Protein AF-A0A7S4ERE8-F1 (afdb_monomer)

Sequence (108 aa):
MTRSKTATGLAPNRATRHNSKTDRLTVETQRTGTMKKGGAGKGNWGKAGDDLDEDLALDENDPGYDSAEELFGKAFGSSPPSGFSWDQVNDISNDDNEAMNEIEAAIK

Secondary structure (DSSP, 8-state):
-PPP---------------TTSTTS-SSSS-TT--GGGG-STTS---TTGGGT------TTSTT--HHHHHHHHHH-SS--TT--HHHHHHHHHHHHHHHHHHHHHH-

Structure (mmCIF, N/CA/C/O backbone):
data_AF-A0A7S4ERE8-F1
#
_entry.id   AF-A0A7S4ERE8-F1
#
loop_
_atom_site.group_PDB
_atom_site.id
_atom_site.type_symbol
_atom_site.label_atom_id
_atom_site.label_alt_id
_atom_site.label_comp_id
_atom_site.label_asym_id
_atom_site.label_entity_id
_atom_site.label_seq_id
_atom_site.pdbx_PDB_ins_code
_atom_site.Cartn_x
_atom_site.Cartn_y
_atom_site.Cartn_z
_atom_site.occupancy
_atom_site.B_iso_or_equiv
_atom_site.auth_seq_id
_atom_site.auth_comp_id
_atom_site.auth_asym_id
_atom_site.auth_atom_id
_atom_site.pdbx_PDB_model_num
ATOM 1 N N . MET A 1 1 ? 40.689 38.105 -57.924 1.00 41.50 1 MET A N 1
ATOM 2 C CA . MET A 1 1 ? 39.357 37.723 -58.444 1.00 41.50 1 MET A CA 1
ATOM 3 C C . MET A 1 1 ? 38.633 36.922 -57.372 1.00 41.50 1 MET A C 1
ATOM 5 O O . MET A 1 1 ? 39.054 35.818 -57.058 1.00 41.50 1 MET A O 1
ATOM 9 N N . THR A 1 2 ? 37.618 37.512 -56.744 1.00 54.19 2 THR A N 1
ATOM 10 C CA . THR A 1 2 ? 36.801 36.897 -55.688 1.00 54.19 2 THR A CA 1
ATOM 11 C C . THR A 1 2 ? 35.706 36.038 -56.323 1.00 54.19 2 THR A C 1
ATOM 13 O O . THR A 1 2 ? 34.963 36.512 -57.178 1.00 54.19 2 THR A O 1
ATOM 16 N N . ARG A 1 3 ? 35.613 34.756 -55.947 1.00 51.69 3 ARG A N 1
ATOM 17 C CA . ARG A 1 3 ? 34.521 33.875 -56.390 1.00 51.69 3 ARG A CA 1
ATOM 18 C C . ARG A 1 3 ? 33.362 33.959 -55.397 1.00 51.69 3 ARG A C 1
ATOM 20 O O . ARG A 1 3 ? 33.544 33.757 -54.199 1.00 51.69 3 ARG A O 1
ATOM 27 N N . SER A 1 4 ? 32.196 34.319 -55.922 1.00 54.75 4 SER A N 1
ATOM 28 C CA . SER A 1 4 ? 30.931 34.519 -55.221 1.00 54.75 4 SER A CA 1
ATOM 29 C C . SER A 1 4 ? 30.383 33.215 -54.624 1.00 54.75 4 SER A C 1
ATOM 31 O O . SER A 1 4 ? 30.466 32.148 -55.227 1.00 54.75 4 SER A O 1
ATOM 33 N N . LYS A 1 5 ? 29.795 33.312 -53.424 1.00 58.47 5 LYS A N 1
ATOM 34 C CA . LYS A 1 5 ? 28.996 32.251 -52.796 1.00 58.47 5 LYS A CA 1
ATOM 35 C C . LYS A 1 5 ? 27.616 32.213 -53.457 1.00 58.47 5 LYS A C 1
ATOM 37 O O . LYS A 1 5 ? 26.804 33.099 -53.211 1.00 58.47 5 LYS A O 1
ATOM 42 N N . THR A 1 6 ? 27.321 31.182 -54.241 1.00 52.09 6 THR A N 1
ATOM 43 C CA . THR A 1 6 ? 25.940 30.833 -54.601 1.00 52.09 6 THR A CA 1
ATOM 44 C C . THR A 1 6 ? 25.396 29.870 -53.550 1.00 52.09 6 THR A C 1
ATOM 46 O O . THR A 1 6 ? 25.644 28.669 -53.604 1.00 52.09 6 THR A O 1
ATOM 49 N N . ALA A 1 7 ? 24.685 30.408 -52.559 1.00 56.06 7 ALA A N 1
ATOM 50 C CA . ALA A 1 7 ? 23.868 29.618 -51.648 1.00 56.06 7 ALA A CA 1
ATOM 51 C C . ALA A 1 7 ? 22.561 29.243 -52.364 1.00 56.06 7 ALA A C 1
ATOM 53 O O . ALA A 1 7 ? 21.596 29.999 -52.362 1.00 56.06 7 ALA A O 1
ATOM 54 N N . THR A 1 8 ? 22.550 28.087 -53.017 1.00 56.50 8 THR A N 1
ATOM 55 C CA . THR A 1 8 ? 21.341 27.441 -53.543 1.00 56.50 8 THR A CA 1
ATOM 56 C C . THR A 1 8 ? 21.388 25.981 -53.125 1.00 56.50 8 THR A C 1
ATOM 58 O O . THR A 1 8 ? 21.864 25.106 -53.834 1.00 56.50 8 THR A O 1
ATOM 61 N N . GLY A 1 9 ? 20.938 25.732 -51.902 1.00 53.19 9 GLY A N 1
ATOM 62 C CA . GLY A 1 9 ? 20.760 24.395 -51.363 1.00 53.19 9 GLY A CA 1
ATOM 63 C C . GLY A 1 9 ? 19.491 24.411 -50.542 1.00 53.19 9 GLY A C 1
ATOM 64 O O . GLY A 1 9 ? 19.477 24.960 -49.445 1.00 53.19 9 GLY A O 1
ATOM 65 N N . LEU A 1 10 ? 18.420 23.894 -51.138 1.00 52.69 10 LEU A N 1
ATOM 66 C CA . LEU A 1 10 ? 17.125 23.656 -50.5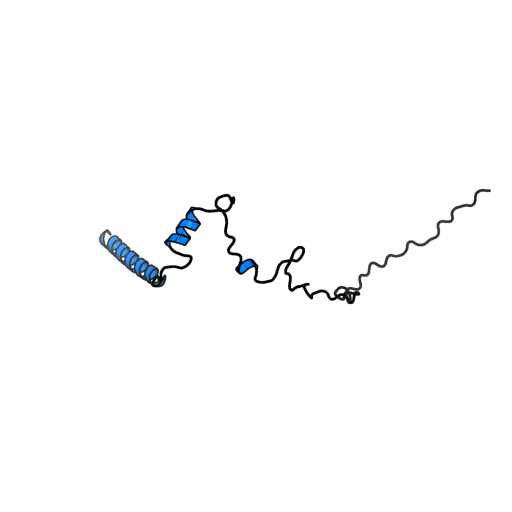17 1.00 52.69 10 LEU A CA 1
ATOM 67 C C . LEU A 1 10 ? 17.315 23.123 -49.093 1.00 52.69 10 LEU A C 1
ATOM 69 O O . LEU A 1 10 ? 18.039 22.148 -48.888 1.00 52.69 10 LEU A O 1
ATOM 73 N N . ALA A 1 11 ? 16.664 23.758 -48.119 1.00 58.97 11 ALA A N 1
ATOM 74 C CA . ALA A 1 11 ? 16.567 23.204 -46.778 1.00 58.97 11 ALA A CA 1
ATOM 75 C C . ALA A 1 11 ? 16.060 21.755 -46.892 1.00 58.97 11 ALA A C 1
ATOM 77 O O . ALA A 1 11 ? 15.063 21.530 -47.589 1.00 58.97 11 ALA A O 1
ATOM 78 N N . PRO A 1 12 ? 16.709 20.760 -46.259 1.00 57.22 12 PRO A N 1
ATOM 79 C CA . PRO A 1 12 ? 16.142 19.428 -46.214 1.00 57.22 12 PRO A CA 1
ATOM 80 C C . PRO A 1 12 ? 14.808 19.546 -45.482 1.00 57.22 12 PRO A C 1
ATOM 82 O O . PRO A 1 12 ? 14.755 19.892 -44.301 1.00 57.22 12 PRO A O 1
ATOM 85 N N . ASN A 1 13 ? 13.725 19.304 -46.218 1.00 56.56 13 ASN A N 1
ATOM 86 C CA . ASN A 1 13 ? 12.388 19.149 -45.679 1.00 56.56 13 ASN A CA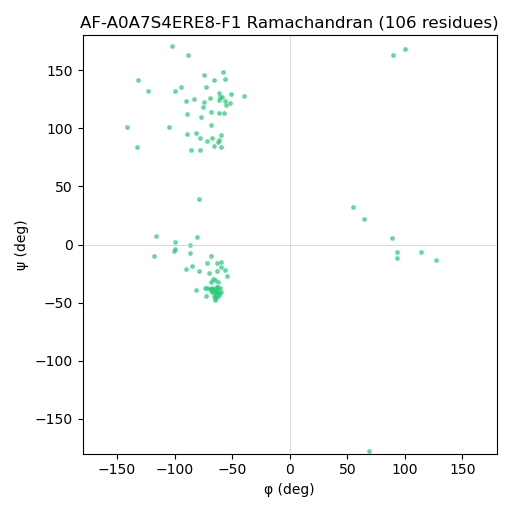 1
ATOM 87 C C . ASN A 1 13 ? 12.444 17.939 -44.742 1.00 56.56 13 ASN A C 1
ATOM 89 O O . ASN A 1 13 ? 12.335 16.792 -45.180 1.00 56.56 13 ASN A O 1
ATOM 93 N N . ARG A 1 14 ? 12.755 18.184 -43.466 1.00 51.28 14 ARG A N 1
ATOM 94 C CA . ARG A 1 14 ? 12.817 17.156 -42.434 1.00 51.28 14 ARG A CA 1
ATOM 95 C C . ARG A 1 14 ? 11.384 16.689 -42.246 1.00 51.28 14 ARG A C 1
ATOM 97 O O . ARG A 1 14 ? 10.626 17.291 -41.497 1.00 51.28 14 ARG A O 1
ATOM 104 N N . ALA A 1 15 ? 11.005 15.659 -42.996 1.00 56.56 15 ALA A N 1
ATOM 105 C CA . ALA A 1 15 ? 9.711 15.017 -42.900 1.00 56.56 15 ALA A CA 1
ATOM 106 C C . ALA A 1 15 ? 9.567 14.425 -41.490 1.00 56.56 15 ALA A C 1
ATOM 108 O O . ALA A 1 15 ? 9.900 13.271 -41.246 1.00 56.56 15 ALA A O 1
ATOM 109 N N . THR A 1 16 ? 9.061 15.213 -40.545 1.00 58.94 16 THR A N 1
ATOM 110 C CA . THR A 1 16 ? 8.669 14.775 -39.199 1.00 58.94 16 THR A CA 1
ATOM 111 C C . THR A 1 16 ? 7.303 14.089 -39.228 1.00 58.94 16 THR A C 1
ATOM 113 O O . THR A 1 16 ? 6.479 14.254 -38.333 1.00 58.94 16 THR A O 1
ATOM 116 N N . ARG A 1 17 ? 7.026 13.290 -40.264 1.00 59.41 17 ARG A N 1
ATOM 117 C CA . ARG A 1 17 ? 5.888 12.369 -40.235 1.00 59.41 17 ARG A CA 1
ATOM 118 C C . ARG A 1 17 ? 6.367 11.092 -39.568 1.00 59.41 17 ARG A C 1
ATOM 120 O O . ARG A 1 17 ? 6.755 10.143 -40.241 1.00 59.41 17 ARG A O 1
ATOM 127 N N . HIS A 1 18 ? 6.388 11.111 -38.237 1.00 62.72 18 HIS A N 1
ATOM 128 C CA . HIS A 1 18 ? 6.556 9.895 -37.452 1.00 62.72 18 HIS A CA 1
ATOM 129 C C . HIS A 1 18 ? 5.528 8.869 -37.940 1.00 62.72 18 HIS A C 1
ATOM 131 O O . HIS A 1 18 ? 4.327 9.145 -37.989 1.00 62.72 18 HIS A O 1
ATOM 137 N N . ASN A 1 19 ? 6.009 7.710 -38.387 1.00 66.94 19 ASN A N 1
ATOM 138 C CA . ASN A 1 19 ? 5.156 6.623 -38.837 1.00 66.94 19 ASN A CA 1
ATOM 139 C C . ASN A 1 19 ? 4.474 6.007 -37.609 1.00 66.94 19 ASN A C 1
ATOM 141 O O . ASN A 1 19 ? 4.995 5.072 -37.008 1.00 66.94 19 ASN A O 1
ATOM 145 N N . SER A 1 20 ? 3.307 6.539 -37.235 1.00 71.00 20 SER A N 1
ATOM 146 C CA . SER A 1 20 ? 2.536 6.090 -36.066 1.00 71.00 20 SER A CA 1
ATOM 147 C C . SER A 1 20 ? 2.203 4.596 -36.098 1.00 71.00 20 SER A C 1
ATOM 149 O O . SER A 1 20 ? 1.987 3.986 -35.055 1.00 71.00 20 SER A O 1
ATOM 151 N N . LYS A 1 21 ? 2.207 3.978 -37.285 1.00 76.00 21 LYS A N 1
ATOM 152 C CA . LYS A 1 21 ? 1.957 2.541 -37.453 1.00 76.00 21 LYS A CA 1
ATOM 153 C C . LYS A 1 21 ? 3.089 1.669 -36.913 1.00 76.00 21 LYS A C 1
ATOM 155 O O . LYS A 1 21 ? 2.848 0.512 -36.593 1.00 76.00 21 LYS A O 1
ATOM 160 N N . THR A 1 22 ? 4.307 2.198 -36.827 1.00 76.00 22 THR A N 1
ATOM 161 C CA . THR A 1 22 ? 5.494 1.461 -36.371 1.00 76.00 22 THR A CA 1
ATOM 162 C C . THR A 1 22 ? 6.074 2.027 -35.079 1.00 76.00 22 THR A C 1
ATOM 164 O O . THR A 1 22 ? 7.125 1.577 -34.652 1.00 76.00 22 THR A O 1
ATOM 167 N N . ASP A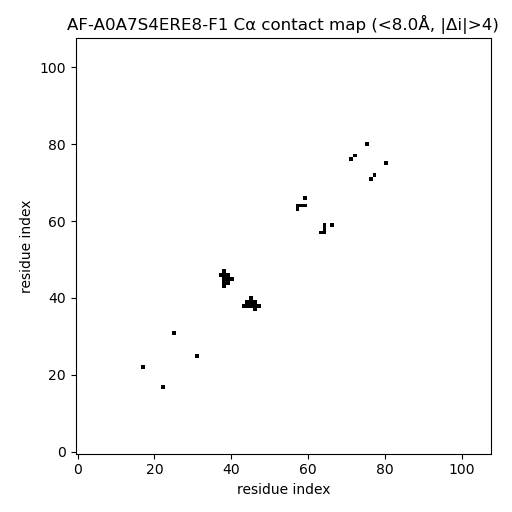 1 23 ? 5.403 2.988 -34.443 1.00 78.50 23 ASP A N 1
ATOM 168 C CA . ASP A 1 23 ? 5.904 3.700 -33.258 1.00 78.50 23 ASP A CA 1
ATOM 169 C C . ASP A 1 23 ? 6.121 2.776 -32.048 1.00 78.50 23 ASP A C 1
ATOM 171 O O . ASP A 1 23 ? 7.059 2.933 -31.275 1.00 78.50 23 ASP A O 1
ATOM 175 N N . ARG A 1 24 ? 5.289 1.736 -31.930 1.00 79.38 24 ARG A N 1
ATOM 176 C CA . ARG A 1 24 ? 5.415 0.706 -30.887 1.00 79.38 24 ARG A CA 1
ATOM 177 C C . ARG A 1 24 ? 6.357 -0.440 -31.268 1.00 79.38 24 ARG A C 1
ATOM 179 O O . ARG A 1 24 ? 6.598 -1.314 -30.439 1.00 79.38 24 ARG A O 1
ATOM 186 N N . LEU A 1 25 ? 6.834 -0.483 -32.515 1.00 77.06 25 LEU A N 1
ATOM 187 C CA . LEU A 1 25 ? 7.746 -1.520 -32.986 1.00 77.06 25 LEU A CA 1
ATOM 188 C C . LEU A 1 25 ? 9.174 -1.062 -32.719 1.00 77.06 25 LEU A C 1
ATOM 190 O O . LEU A 1 25 ? 9.669 -0.117 -33.331 1.00 77.06 25 LEU A O 1
ATOM 194 N N . THR A 1 26 ? 9.852 -1.751 -31.811 1.00 73.75 26 THR A N 1
ATOM 195 C CA . THR A 1 26 ? 11.281 -1.537 -31.608 1.00 73.75 26 THR A CA 1
ATOM 196 C C . THR A 1 26 ? 12.026 -2.055 -32.838 1.00 73.75 26 THR A C 1
ATOM 198 O O . THR A 1 26 ? 11.843 -3.199 -33.247 1.00 73.75 26 THR A O 1
ATOM 201 N N . VAL A 1 27 ? 12.866 -1.215 -33.445 1.00 73.56 27 VAL A N 1
ATOM 202 C CA . VAL A 1 27 ? 13.694 -1.592 -34.611 1.00 73.56 27 VAL A CA 1
ATOM 203 C C . VAL A 1 27 ? 14.832 -2.544 -34.206 1.00 73.56 27 VAL A C 1
ATOM 205 O O . VAL A 1 27 ? 15.431 -3.216 -35.040 1.00 73.56 27 VAL A O 1
ATOM 208 N N . GLU A 1 28 ? 15.110 -2.630 -32.908 1.00 74.56 28 GLU A N 1
ATOM 209 C CA . GLU A 1 28 ? 16.216 -3.379 -32.332 1.00 74.56 28 GLU A CA 1
ATOM 210 C C . GLU A 1 28 ? 15.746 -4.740 -31.800 1.00 74.56 28 GLU A C 1
ATOM 212 O O . GLU A 1 28 ? 14.753 -4.838 -31.080 1.00 74.56 28 GLU A O 1
ATOM 217 N N . THR A 1 29 ? 16.476 -5.808 -32.141 1.00 63.25 29 THR A N 1
ATOM 218 C CA . THR A 1 29 ? 16.169 -7.192 -31.723 1.00 63.25 29 THR A CA 1
ATOM 219 C C . THR A 1 29 ? 16.375 -7.418 -30.217 1.00 63.25 29 THR A C 1
ATOM 221 O O . THR A 1 29 ? 15.994 -8.464 -29.684 1.00 63.25 29 THR A O 1
ATOM 224 N N . GLN A 1 30 ? 16.978 -6.457 -29.504 1.00 63.75 30 GLN A N 1
ATOM 225 C CA . GLN A 1 30 ? 17.082 -6.498 -28.049 1.00 63.75 30 GLN A CA 1
ATOM 226 C C 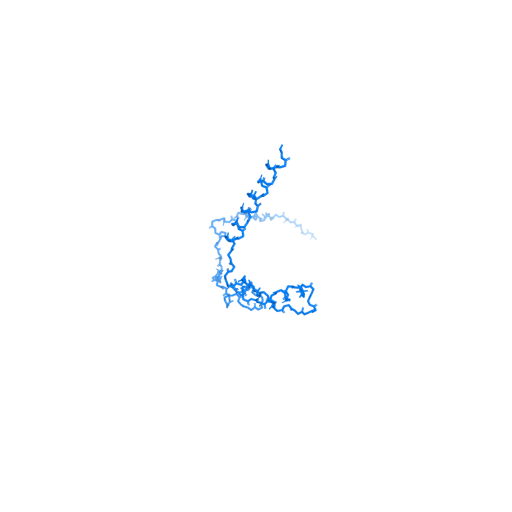. GLN A 1 30 ? 15.689 -6.317 -27.441 1.00 63.75 30 GLN A C 1
ATOM 228 O O . GLN A 1 30 ? 15.120 -5.230 -27.426 1.00 63.75 30 GLN A O 1
ATOM 233 N N . ARG A 1 31 ? 15.122 -7.437 -26.987 1.00 64.94 31 ARG A N 1
ATOM 234 C CA . ARG A 1 31 ? 13.754 -7.532 -26.478 1.00 64.94 31 ARG A CA 1
ATOM 235 C C . ARG A 1 31 ? 13.524 -6.538 -25.342 1.00 64.94 31 ARG A C 1
ATOM 237 O O . ARG A 1 31 ? 14.134 -6.643 -24.279 1.00 64.94 31 ARG A O 1
ATOM 244 N N . THR A 1 32 ? 12.570 -5.638 -25.537 1.00 65.38 32 THR A N 1
ATOM 245 C CA . THR A 1 32 ? 11.929 -4.901 -24.454 1.00 65.38 32 THR A CA 1
ATOM 246 C C . THR A 1 32 ? 11.086 -5.887 -23.641 1.00 65.38 32 THR A C 1
ATOM 248 O O . THR A 1 32 ? 10.139 -6.479 -24.147 1.00 65.38 32 THR A O 1
ATOM 251 N N . GLY A 1 33 ? 11.458 -6.124 -22.381 1.00 64.00 33 GLY A N 1
ATOM 252 C CA . GLY A 1 33 ? 10.559 -6.763 -21.410 1.00 64.00 33 GLY A CA 1
ATOM 253 C C . GLY A 1 33 ? 11.086 -7.985 -20.661 1.00 64.00 33 GLY A C 1
ATOM 254 O O . GLY A 1 33 ? 10.505 -8.339 -19.641 1.00 64.00 33 GLY A O 1
ATOM 255 N N . THR A 1 34 ? 12.196 -8.613 -21.066 1.00 70.19 34 THR A N 1
ATOM 256 C CA . THR A 1 34 ? 12.818 -9.632 -20.200 1.00 70.19 34 THR A CA 1
ATOM 257 C C . THR A 1 34 ? 13.677 -8.939 -19.153 1.00 70.19 34 THR A C 1
ATOM 259 O O . THR A 1 34 ? 14.825 -8.581 -19.423 1.00 70.19 34 THR A O 1
ATOM 262 N N . MET A 1 35 ? 13.113 -8.724 -17.963 1.00 76.00 35 MET A N 1
ATOM 263 C CA . MET A 1 35 ? 13.851 -8.173 -16.828 1.00 76.00 35 MET A CA 1
ATOM 264 C C . MET A 1 35 ? 15.073 -9.046 -16.526 1.00 76.00 35 MET A C 1
ATOM 266 O O . MET A 1 35 ? 14.964 -10.252 -16.281 1.00 76.00 35 MET A O 1
ATOM 270 N N . LYS A 1 36 ? 16.262 -8.436 -16.532 1.00 80.38 36 LYS A N 1
ATOM 271 C CA . LYS A 1 36 ? 17.504 -9.128 -16.182 1.00 80.38 36 LYS A CA 1
ATOM 272 C C . LYS A 1 36 ? 17.403 -9.610 -14.734 1.00 80.38 36 LYS A C 1
ATOM 274 O O . LYS A 1 36 ? 17.163 -8.805 -13.841 1.00 80.38 36 LYS A O 1
ATOM 279 N N . LYS A 1 37 ? 17.597 -10.916 -14.512 1.00 80.75 37 LYS A N 1
ATOM 280 C CA . LYS A 1 37 ? 17.495 -11.555 -13.184 1.00 80.75 37 LYS A CA 1
ATOM 281 C C . LYS A 1 37 ? 16.151 -11.295 -12.472 1.00 80.75 37 LYS A C 1
ATOM 283 O O . LYS A 1 37 ? 16.120 -11.184 -11.253 1.00 80.75 37 LYS A O 1
ATOM 288 N N . GLY A 1 38 ? 15.054 -11.155 -13.224 1.00 83.62 38 GLY A N 1
ATOM 289 C CA . GLY A 1 38 ? 13.719 -10.962 -12.643 1.00 83.62 38 GLY A CA 1
ATOM 290 C C . GLY A 1 38 ? 13.545 -9.659 -11.855 1.00 83.62 38 GLY A C 1
ATOM 291 O O . GLY A 1 38 ? 12.671 -9.598 -11.003 1.00 83.62 38 GLY A O 1
ATOM 292 N N . GLY A 1 39 ? 14.385 -8.646 -12.107 1.00 84.12 39 GLY A N 1
ATOM 293 C CA . GLY A 1 39 ? 14.319 -7.353 -11.417 1.00 84.12 39 GLY A CA 1
ATOM 294 C C . GLY A 1 39 ? 15.215 -7.239 -10.178 1.00 84.12 39 GLY A C 1
ATOM 295 O O . GLY A 1 39 ? 15.397 -6.140 -9.666 1.00 84.12 39 GLY A O 1
ATOM 296 N N . ALA A 1 40 ? 15.872 -8.321 -9.745 1.00 81.38 40 ALA A N 1
ATOM 297 C CA . ALA A 1 40 ? 16.768 -8.289 -8.588 1.00 81.38 40 ALA A CA 1
ATOM 298 C C . ALA A 1 40 ? 18.118 -7.592 -8.878 1.00 81.38 40 ALA A C 1
ATOM 300 O O . ALA A 1 40 ? 18.694 -7.740 -9.965 1.00 81.38 40 ALA A O 1
ATOM 301 N N . GLY A 1 41 ? 18.670 -6.901 -7.875 1.00 82.12 41 GLY A N 1
ATOM 302 C CA . GLY A 1 41 ? 20.026 -6.333 -7.871 1.00 82.12 41 GLY A CA 1
ATOM 303 C C . GLY A 1 41 ? 20.128 -4.829 -8.174 1.00 82.12 41 GLY A C 1
ATOM 304 O O . GLY A 1 41 ? 19.188 -4.189 -8.634 1.00 82.12 41 GLY A O 1
ATOM 305 N N . LYS A 1 42 ? 21.319 -4.260 -7.930 1.00 82.31 42 LYS A N 1
ATOM 306 C CA . LYS A 1 42 ? 21.596 -2.820 -8.074 1.00 82.31 42 LYS A CA 1
ATOM 307 C C . LYS A 1 42 ? 21.368 -2.328 -9.509 1.00 82.31 42 LYS A C 1
ATOM 309 O O . LYS A 1 42 ? 21.967 -2.853 -10.447 1.00 82.31 42 LYS A O 1
ATOM 314 N N . GLY A 1 43 ? 20.564 -1.272 -9.647 1.00 80.69 43 GLY A N 1
ATOM 315 C CA . GLY A 1 43 ? 20.241 -0.635 -10.930 1.00 80.69 43 GLY A CA 1
ATOM 316 C C . GLY A 1 43 ? 19.027 -1.228 -11.654 1.00 80.69 43 GLY A C 1
ATOM 317 O O . GLY A 1 43 ? 18.749 -0.816 -12.777 1.00 80.69 43 GLY A O 1
ATOM 318 N N . ASN A 1 44 ? 18.317 -2.171 -11.028 1.00 85.19 44 ASN A N 1
ATOM 319 C CA . ASN A 1 44 ? 17.005 -2.641 -11.467 1.00 85.19 44 ASN A CA 1
ATOM 320 C C . ASN A 1 44 ? 15.887 -2.021 -10.607 1.00 85.19 44 ASN A C 1
ATOM 322 O O . ASN A 1 44 ? 16.156 -1.390 -9.591 1.00 85.19 44 ASN A O 1
ATOM 326 N N . TRP A 1 45 ? 14.635 -2.225 -11.022 1.00 83.56 45 TRP A N 1
ATOM 327 C CA . TRP A 1 45 ? 13.429 -1.696 -10.369 1.00 83.56 45 TRP A CA 1
ATOM 328 C C . TRP A 1 45 ? 12.960 -2.502 -9.146 1.00 83.56 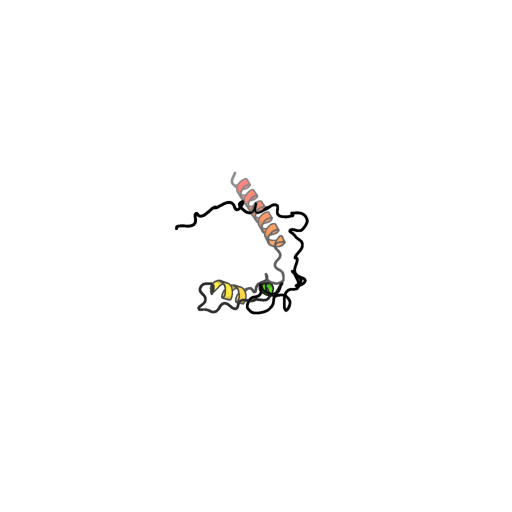45 TRP A C 1
ATOM 330 O O . TRP A 1 45 ? 11.888 -2.226 -8.629 1.00 83.56 45 TRP A O 1
ATOM 340 N N . GLY A 1 46 ? 13.730 -3.499 -8.708 1.00 81.00 46 GLY A N 1
ATOM 341 C CA . GLY A 1 46 ? 13.300 -4.445 -7.681 1.00 81.00 46 GLY A CA 1
ATOM 342 C C . GLY A 1 46 ? 12.592 -5.664 -8.270 1.00 81.00 46 GLY A C 1
ATOM 343 O O . GLY A 1 46 ? 12.216 -5.702 -9.449 1.00 81.00 46 GLY A O 1
ATOM 344 N N . LYS A 1 47 ? 12.481 -6.710 -7.452 1.00 85.12 47 LYS A N 1
ATOM 345 C CA . LYS A 1 47 ? 11.759 -7.938 -7.782 1.00 85.12 47 LYS A CA 1
ATOM 346 C C . LYS A 1 47 ? 10.338 -7.812 -7.237 1.00 85.12 47 LYS A C 1
ATOM 348 O O . LYS A 1 47 ? 10.148 -7.413 -6.098 1.00 85.12 47 LYS A O 1
ATOM 353 N N . ALA A 1 48 ? 9.336 -8.186 -8.031 1.00 82.44 48 ALA A N 1
ATOM 354 C CA . ALA A 1 48 ? 7.957 -8.178 -7.551 1.00 82.44 48 ALA A CA 1
ATOM 355 C C . ALA A 1 48 ? 7.801 -9.100 -6.327 1.00 82.44 48 ALA A C 1
ATOM 357 O O . ALA A 1 48 ? 8.166 -10.278 -6.400 1.00 82.44 48 ALA A O 1
ATOM 358 N N . GLY A 1 49 ? 7.248 -8.557 -5.241 1.00 79.00 49 GLY A N 1
ATOM 359 C CA . GLY A 1 49 ? 6.990 -9.270 -3.988 1.00 79.00 49 GLY A CA 1
ATOM 360 C C . GLY A 1 49 ? 8.092 -9.166 -2.932 1.00 79.00 49 GLY A C 1
ATOM 361 O O . GLY A 1 49 ? 7.807 -9.516 -1.798 1.00 79.00 49 GLY A O 1
ATOM 362 N N . ASP A 1 50 ? 9.288 -8.655 -3.258 1.00 72.19 50 ASP A N 1
ATOM 363 C CA . ASP A 1 50 ? 10.337 -8.409 -2.243 1.00 72.19 50 ASP A CA 1
ATOM 364 C C . ASP A 1 50 ? 9.874 -7.357 -1.219 1.00 72.19 50 ASP A C 1
ATOM 366 O O . ASP A 1 50 ? 10.105 -7.516 -0.030 1.00 72.19 50 ASP A O 1
ATOM 370 N N . ASP A 1 51 ? 9.125 -6.339 -1.665 1.00 67.88 51 ASP A N 1
ATOM 371 C CA . ASP A 1 51 ? 8.623 -5.255 -0.804 1.00 67.88 51 ASP A CA 1
ATOM 372 C C . ASP A 1 51 ? 7.641 -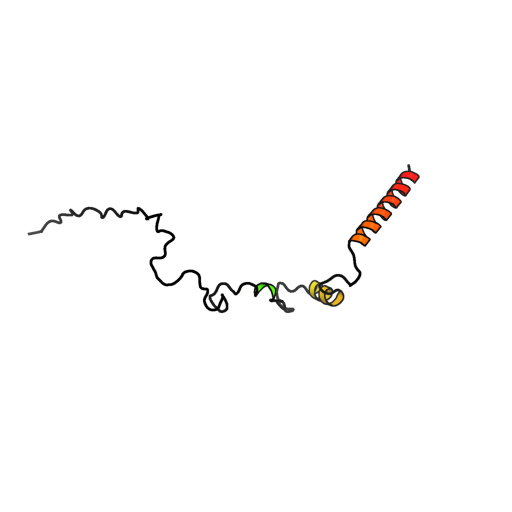5.731 0.289 1.00 67.88 51 ASP A C 1
ATOM 374 O O . ASP A 1 51 ? 7.328 -4.979 1.206 1.00 67.88 51 ASP A O 1
ATOM 378 N N . LEU A 1 52 ? 7.090 -6.946 0.162 1.00 67.69 52 LEU A N 1
ATOM 379 C CA . LEU A 1 52 ? 6.153 -7.521 1.135 1.00 67.69 52 LEU A CA 1
ATOM 380 C C . LEU A 1 52 ? 6.861 -8.312 2.240 1.00 67.69 52 LEU A C 1
ATOM 382 O O . LEU A 1 52 ? 6.263 -8.530 3.289 1.00 67.69 52 LEU A O 1
ATOM 386 N N . ASP A 1 53 ? 8.096 -8.750 1.984 1.00 60.44 53 ASP A N 1
ATOM 387 C CA . ASP A 1 53 ? 8.892 -9.580 2.893 1.00 60.44 53 ASP A CA 1
ATOM 388 C C . ASP A 1 53 ? 9.941 -8.752 3.660 1.00 60.44 53 ASP A C 1
ATOM 390 O O . ASP A 1 53 ? 10.635 -9.276 4.535 1.00 60.44 53 ASP A O 1
ATOM 394 N N . GLU A 1 54 ? 10.080 -7.459 3.349 1.00 59.47 54 GLU A N 1
ATOM 395 C CA . GLU A 1 54 ? 10.915 -6.545 4.121 1.00 59.47 54 GLU A CA 1
ATOM 396 C C . GLU A 1 54 ? 10.182 -6.134 5.403 1.00 59.47 54 GLU A C 1
ATOM 398 O O . GLU A 1 54 ? 9.628 -5.039 5.515 1.00 59.47 54 GLU A O 1
ATOM 403 N N . ASP A 1 55 ? 10.246 -7.004 6.414 1.00 59.78 55 ASP A N 1
ATOM 404 C CA . ASP A 1 55 ? 10.259 -6.560 7.806 1.00 59.78 55 ASP A CA 1
ATOM 405 C C . ASP A 1 55 ? 11.493 -5.656 7.959 1.00 59.78 55 ASP A C 1
ATOM 407 O O . ASP A 1 55 ? 12.590 -6.105 8.312 1.00 59.78 55 ASP A O 1
ATOM 411 N N . LEU A 1 56 ? 11.344 -4.381 7.592 1.00 64.06 56 LEU A N 1
ATOM 412 C CA . LEU A 1 56 ? 12.323 -3.339 7.857 1.00 64.06 56 LEU A CA 1
ATOM 413 C C . LEU A 1 56 ? 12.463 -3.279 9.374 1.00 64.06 56 LEU A C 1
ATOM 415 O O . LEU A 1 56 ? 11.668 -2.643 10.061 1.00 64.06 56 LEU A O 1
ATOM 419 N N . ALA A 1 57 ? 13.449 -4.002 9.897 1.00 64.06 57 ALA A N 1
ATOM 420 C CA . ALA A 1 57 ? 13.855 -3.910 11.284 1.00 64.06 57 ALA A CA 1
ATOM 421 C C . ALA A 1 57 ? 14.430 -2.504 11.492 1.00 64.06 57 ALA A C 1
ATOM 423 O O . ALA A 1 57 ? 15.629 -2.290 11.326 1.00 64.06 57 ALA A O 1
ATOM 424 N N . LEU A 1 58 ? 13.538 -1.548 11.763 1.00 71.62 58 LEU A N 1
ATOM 425 C CA . LEU A 1 58 ? 13.879 -0.189 12.154 1.00 71.62 58 LEU A CA 1
ATOM 426 C C . LEU A 1 58 ? 14.666 -0.266 13.461 1.00 71.62 58 LEU A C 1
ATOM 428 O O . LEU A 1 58 ? 14.254 -0.959 14.397 1.00 71.62 58 LEU A O 1
ATOM 432 N N . ASP A 1 59 ? 15.810 0.405 13.505 1.00 75.19 59 ASP A N 1
ATOM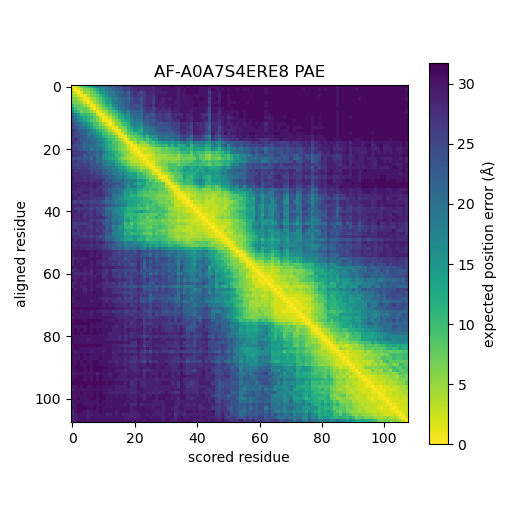 433 C CA . ASP A 1 59 ? 16.636 0.467 14.703 1.00 75.19 59 ASP A CA 1
ATOM 434 C C . ASP A 1 59 ? 16.231 1.642 15.607 1.00 75.19 59 ASP A C 1
ATOM 436 O O . ASP A 1 59 ? 15.567 2.579 15.176 1.00 75.19 59 ASP A O 1
ATOM 440 N N . GLU A 1 60 ? 16.652 1.619 16.876 1.00 79.81 60 GLU A N 1
ATOM 441 C CA . GLU A 1 60 ? 16.321 2.672 17.854 1.00 79.81 60 GLU A CA 1
ATOM 442 C C . GLU A 1 60 ? 16.809 4.086 17.458 1.00 79.81 60 GLU A C 1
ATOM 444 O O . GLU A 1 60 ? 16.387 5.077 18.056 1.00 79.81 60 GLU A O 1
ATOM 449 N N . ASN A 1 61 ? 17.716 4.201 16.484 1.00 80.56 61 ASN A N 1
ATOM 450 C CA . ASN A 1 61 ? 18.259 5.465 15.987 1.00 80.56 61 ASN A CA 1
ATOM 451 C C . ASN A 1 61 ? 17.600 5.928 14.677 1.00 80.56 61 ASN A C 1
ATOM 453 O O . ASN A 1 61 ? 17.922 7.026 14.202 1.00 80.56 61 ASN A O 1
ATOM 457 N N . ASP A 1 62 ? 16.701 5.139 14.087 1.00 84.00 62 ASP A N 1
ATOM 458 C CA . ASP A 1 62 ? 16.026 5.504 12.852 1.00 84.00 62 ASP A CA 1
ATOM 459 C C . ASP A 1 62 ? 14.992 6.615 13.106 1.00 84.00 62 ASP A C 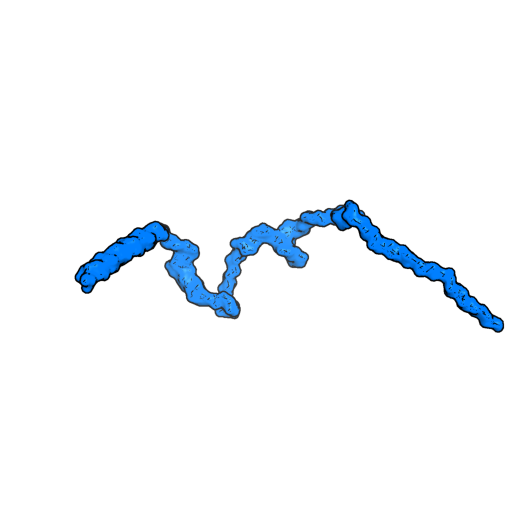1
ATOM 461 O O . ASP A 1 62 ? 14.182 6.528 14.029 1.00 84.00 62 ASP A O 1
ATOM 465 N N . PRO A 1 63 ? 14.923 7.662 12.259 1.00 83.00 63 PRO A N 1
ATOM 466 C CA . PRO A 1 63 ? 13.950 8.747 12.421 1.00 83.00 63 PRO A CA 1
ATOM 467 C C . PRO A 1 63 ? 12.482 8.298 12.375 1.00 83.00 63 PRO A C 1
ATOM 469 O O . PRO A 1 63 ? 11.601 9.057 12.772 1.00 83.00 63 PRO A O 1
ATOM 472 N N . GLY A 1 64 ? 12.225 7.113 11.817 1.00 80.00 64 GLY A N 1
ATOM 473 C CA . GLY A 1 64 ? 10.904 6.497 11.729 1.00 80.00 64 GLY A CA 1
ATOM 474 C C . GLY A 1 64 ? 10.636 5.437 12.796 1.00 80.00 64 GLY A C 1
ATOM 475 O O . GLY A 1 64 ? 9.579 4.820 12.743 1.00 80.00 64 GLY A O 1
ATOM 476 N N . TYR A 1 65 ? 11.565 5.195 13.723 1.00 83.12 65 TYR A N 1
ATOM 477 C CA . TYR A 1 65 ? 11.389 4.200 14.774 1.00 83.12 65 TYR A CA 1
ATOM 478 C C . TYR A 1 65 ? 10.429 4.707 15.854 1.00 83.12 65 TYR A C 1
ATOM 480 O O . TYR A 1 65 ? 10.694 5.705 16.531 1.00 83.12 65 TYR A O 1
ATOM 488 N N . ASP A 1 66 ? 9.311 4.000 16.026 1.00 82.88 66 ASP A N 1
ATOM 489 C CA . ASP A 1 66 ? 8.348 4.253 17.092 1.00 82.88 66 ASP A CA 1
ATOM 490 C C . ASP A 1 66 ? 8.464 3.193 18.197 1.00 82.88 66 ASP A C 1
ATOM 492 O O . ASP A 1 66 ? 7.933 2.084 18.116 1.00 82.88 66 ASP A O 1
ATOM 496 N N . SER A 1 67 ? 9.134 3.568 19.288 1.00 81.19 67 SER A N 1
ATOM 497 C CA . SER A 1 67 ? 9.241 2.741 20.498 1.00 81.19 67 SER A CA 1
ATOM 498 C C . SER A 1 67 ? 7.888 2.289 21.079 1.00 81.19 67 SER A C 1
ATOM 500 O O . SER A 1 67 ? 7.822 1.245 21.735 1.00 81.19 67 SER A O 1
ATOM 502 N N . ALA A 1 68 ? 6.803 3.045 20.859 1.00 80.69 68 ALA A N 1
ATOM 503 C CA . ALA A 1 68 ? 5.471 2.658 21.314 1.00 80.69 68 ALA A CA 1
ATOM 504 C C . ALA A 1 68 ? 4.898 1.522 20.457 1.00 80.69 68 ALA A C 1
ATOM 506 O O . ALA A 1 68 ? 4.271 0.608 20.996 1.00 80.69 68 ALA A O 1
ATOM 507 N N . GLU A 1 69 ? 5.154 1.551 19.150 1.00 77.50 69 GLU A N 1
ATOM 508 C CA . GLU A 1 69 ? 4.735 0.513 18.212 1.00 77.50 69 GLU A CA 1
ATOM 509 C C . GLU A 1 69 ? 5.468 -0.808 18.475 1.00 77.50 69 GLU A C 1
ATOM 511 O O . GLU A 1 69 ? 4.827 -1.858 18.522 1.00 77.50 69 GLU A O 1
ATOM 516 N N . GLU A 1 70 ? 6.774 -0.777 18.770 1.00 80.00 70 GLU A N 1
ATOM 517 C CA . GLU A 1 70 ? 7.506 -1.995 19.149 1.00 80.00 70 GLU A CA 1
ATOM 518 C C . GLU A 1 70 ? 6.973 -2.590 20.461 1.00 80.00 70 GLU A C 1
ATOM 520 O O . GLU A 1 70 ? 6.776 -3.806 20.575 1.00 80.00 70 GLU A O 1
ATOM 525 N N . LEU A 1 71 ? 6.705 -1.745 21.462 1.00 80.62 71 LEU A N 1
ATOM 526 C CA . LEU A 1 71 ? 6.136 -2.193 22.731 1.00 80.62 71 LEU A CA 1
ATOM 527 C C . LEU A 1 71 ? 4.740 -2.797 22.529 1.00 80.62 71 LEU A C 1
ATOM 529 O O . LEU A 1 71 ? 4.425 -3.830 23.125 1.00 80.62 71 LEU A O 1
ATOM 533 N N . PHE A 1 72 ? 3.924 -2.185 21.671 1.00 76.50 72 PHE A N 1
ATOM 534 C CA . PHE A 1 72 ? 2.599 -2.682 21.319 1.00 76.50 72 PHE A CA 1
ATOM 535 C C . PHE A 1 72 ? 2.683 -4.021 20.579 1.00 76.50 72 PHE A C 1
ATOM 537 O O . PHE A 1 72 ? 2.027 -4.981 20.983 1.00 76.50 72 PHE A O 1
ATOM 544 N N . GLY A 1 73 ? 3.552 -4.131 19.574 1.00 78.12 73 GLY A N 1
ATOM 545 C CA . GLY A 1 73 ? 3.798 -5.374 18.844 1.00 78.12 73 GLY A CA 1
ATOM 546 C C . GLY A 1 73 ? 4.323 -6.496 19.746 1.00 78.12 73 GLY A C 1
ATOM 547 O O . GLY A 1 73 ? 3.901 -7.641 19.609 1.00 78.12 73 GLY A O 1
ATOM 548 N N . LYS A 1 74 ? 5.172 -6.187 20.735 1.00 76.50 74 LYS A N 1
ATOM 549 C CA . LYS A 1 74 ? 5.633 -7.160 21.744 1.00 76.50 74 LYS A CA 1
ATOM 550 C C . LYS A 1 74 ? 4.534 -7.595 22.711 1.00 76.50 74 LYS A C 1
ATOM 552 O O . LYS A 1 74 ? 4.512 -8.755 23.114 1.00 76.50 74 LYS A O 1
ATOM 557 N N . ALA A 1 75 ? 3.663 -6.676 23.120 1.00 75.19 75 ALA A N 1
ATOM 558 C CA . ALA A 1 75 ? 2.624 -6.948 24.110 1.00 75.19 75 ALA A CA 1
ATOM 559 C C . ALA A 1 75 ? 1.392 -7.642 23.510 1.00 75.19 75 ALA A C 1
ATOM 561 O O . ALA A 1 75 ? 0.816 -8.525 24.145 1.00 75.19 75 ALA A O 1
ATOM 562 N N . PHE A 1 76 ? 0.992 -7.251 22.301 1.00 71.81 76 PHE A N 1
ATOM 563 C CA . PHE A 1 76 ? -0.268 -7.663 21.679 1.00 71.81 76 PHE A CA 1
ATOM 564 C C . PHE A 1 76 ? -0.078 -8.452 20.382 1.00 71.81 76 PHE A C 1
ATOM 566 O O . PHE A 1 76 ? -1.037 -9.043 19.891 1.00 71.81 76 PHE A O 1
ATOM 573 N N . GLY A 1 77 ? 1.143 -8.517 19.845 1.00 70.50 77 GLY A N 1
ATOM 574 C CA . GLY A 1 77 ? 1.384 -9.058 18.513 1.00 70.50 77 GLY A CA 1
ATOM 575 C C . GLY A 1 77 ? 0.810 -8.158 17.416 1.00 70.50 77 GLY A C 1
ATOM 576 O O . GLY A 1 77 ? 0.243 -7.097 17.665 1.00 70.50 77 GLY A O 1
ATOM 577 N N . SER A 1 78 ? 0.939 -8.605 16.171 1.00 66.94 78 SER A N 1
ATOM 578 C CA . SER A 1 78 ? 0.341 -7.957 14.995 1.00 66.94 78 SER A CA 1
ATOM 579 C C . SER A 1 78 ? -1.096 -8.417 14.714 1.00 66.94 78 SER A C 1
ATOM 581 O O . SER A 1 78 ? -1.711 -7.990 13.741 1.00 66.94 78 SER A O 1
ATOM 583 N N . SER A 1 79 ? -1.641 -9.322 15.529 1.00 64.31 79 SER A N 1
ATOM 584 C CA . SER A 1 79 ? -2.976 -9.894 15.356 1.00 64.31 79 SER A CA 1
ATOM 585 C C . SER A 1 79 ? -3.744 -9.851 16.671 1.00 64.31 79 SER A C 1
ATOM 587 O O . SER A 1 79 ? -3.152 -10.103 17.720 1.00 64.31 79 SER A O 1
ATOM 589 N N . PRO A 1 80 ? -5.059 -9.570 16.635 1.00 65.94 80 PRO A N 1
ATOM 590 C CA . PRO A 1 80 ? -5.870 -9.591 17.839 1.00 65.94 80 PRO A CA 1
ATOM 591 C C . PRO A 1 80 ? -5.804 -10.977 18.506 1.00 65.94 80 PRO A C 1
ATOM 593 O O . PRO A 1 80 ? -5.652 -11.992 17.814 1.00 65.94 80 PRO A O 1
ATOM 596 N N . PRO A 1 81 ? -5.906 -11.041 19.846 1.00 70.19 81 PRO A N 1
ATOM 597 C CA . PRO A 1 81 ? -5.795 -12.292 20.582 1.00 70.19 81 PRO A CA 1
ATOM 598 C C . PRO A 1 81 ? -6.816 -13.316 20.077 1.00 70.19 81 PRO A C 1
ATOM 600 O O . PRO A 1 81 ? -7.954 -12.977 19.742 1.00 70.19 81 PRO A O 1
ATOM 603 N N . SER A 1 82 ? -6.413 -14.588 20.023 1.00 62.75 82 SER A N 1
ATOM 604 C CA . SER A 1 82 ? -7.273 -15.675 19.553 1.00 62.75 82 SER A CA 1
ATOM 605 C C . SER A 1 82 ? -8.559 -15.729 20.385 1.00 62.75 82 SER A C 1
ATOM 607 O O . SER A 1 82 ? -8.507 -16.036 21.576 1.00 62.75 82 SER A O 1
ATOM 609 N N . GLY A 1 83 ? -9.698 -15.422 19.763 1.00 68.94 83 GLY A N 1
ATOM 610 C CA . GLY A 1 83 ? -11.002 -15.336 20.432 1.00 68.94 83 GLY A CA 1
ATOM 611 C C . GLY A 1 83 ? -11.614 -13.933 20.481 1.00 68.94 83 GLY A C 1
ATOM 612 O O . GLY A 1 83 ? -12.767 -13.810 20.881 1.00 68.94 83 GLY A O 1
ATOM 613 N N . PHE A 1 84 ? -10.897 -12.895 20.043 1.00 72.62 84 PHE A N 1
ATOM 614 C CA . PHE A 1 84 ? -11.473 -11.569 19.820 1.00 72.62 84 PHE A CA 1
ATOM 615 C C . PHE A 1 84 ? -12.320 -11.558 18.536 1.00 72.62 84 PHE A C 1
ATOM 617 O O . PHE A 1 84 ? -11.809 -11.868 17.457 1.00 72.62 84 PHE A O 1
ATOM 624 N N . SER A 1 85 ? -13.603 -11.196 18.644 1.00 78.38 85 SER A N 1
ATOM 625 C CA . SER A 1 85 ? -14.497 -10.979 17.499 1.00 78.38 85 SER A CA 1
ATOM 626 C C . SER A 1 85 ? -15.090 -9.574 17.539 1.00 78.38 85 SER A C 1
ATOM 628 O O . SER A 1 85 ? -15.633 -9.156 18.560 1.00 78.38 85 SER A O 1
ATOM 630 N N . TRP A 1 86 ? -15.043 -8.869 16.407 1.00 79.38 86 TRP A N 1
ATOM 631 C CA . TRP A 1 86 ? -15.707 -7.571 16.247 1.00 79.38 86 TRP A CA 1
ATOM 632 C C . TRP A 1 86 ? -17.231 -7.662 16.383 1.00 79.38 86 TRP A C 1
ATOM 634 O O . TRP A 1 86 ? -17.861 -6.679 16.765 1.00 79.38 86 TRP A O 1
ATOM 644 N N . ASP A 1 87 ? -17.816 -8.840 16.153 1.00 79.00 87 ASP A N 1
ATOM 645 C CA . ASP A 1 87 ? -19.252 -9.060 16.342 1.00 79.00 87 ASP A CA 1
ATOM 646 C C . ASP A 1 87 ? -19.657 -8.871 17.812 1.00 79.00 87 ASP A C 1
ATOM 648 O O . ASP A 1 87 ? -20.675 -8.250 18.095 1.00 79.00 87 ASP A O 1
ATOM 652 N N . GLN A 1 88 ? -18.799 -9.279 18.757 1.00 75.12 88 GLN A N 1
ATOM 653 C CA . GLN A 1 88 ? -19.051 -9.093 20.192 1.00 75.12 88 GLN A CA 1
ATOM 654 C C . GLN A 1 88 ? -19.083 -7.612 20.592 1.00 75.12 88 GLN A C 1
ATOM 656 O O . GLN A 1 88 ? -19.796 -7.234 21.515 1.00 75.12 88 GLN A O 1
ATOM 661 N N . VAL A 1 89 ? -18.320 -6.759 19.902 1.00 76.44 89 VAL A N 1
ATOM 662 C CA . VAL A 1 89 ? -18.296 -5.310 20.166 1.00 76.44 89 VAL A CA 1
ATOM 663 C C . VAL A 1 89 ? -19.595 -4.651 19.695 1.00 76.44 89 VAL A C 1
ATOM 665 O O . VAL A 1 89 ? -20.107 -3.750 20.362 1.00 76.44 89 VAL A O 1
ATOM 668 N N . ASN A 1 90 ? -20.144 -5.117 18.570 1.00 77.81 90 ASN A N 1
ATOM 669 C CA . ASN A 1 90 ? -21.416 -4.626 18.044 1.00 77.81 90 ASN A CA 1
ATOM 670 C C . ASN A 1 90 ? -22.591 -5.011 18.948 1.00 77.81 90 ASN A C 1
ATOM 672 O O . ASN A 1 90 ? -23.469 -4.180 19.176 1.00 77.81 90 ASN A O 1
ATOM 676 N N . ASP A 1 91 ? -22.580 -6.227 19.494 1.00 76.19 91 ASP A N 1
ATOM 677 C CA . ASP A 1 91 ? -23.614 -6.684 20.424 1.00 76.19 91 ASP A CA 1
ATOM 678 C C . ASP A 1 91 ? -23.612 -5.841 21.713 1.00 76.19 91 ASP A C 1
ATOM 680 O O . ASP A 1 91 ? -24.657 -5.333 22.112 1.00 76.19 91 ASP A O 1
ATOM 684 N N . ILE A 1 92 ? -22.433 -5.565 22.290 1.00 74.12 92 ILE A N 1
ATOM 685 C CA . ILE A 1 92 ? -22.300 -4.707 23.486 1.00 74.12 92 ILE A CA 1
ATOM 686 C C . ILE A 1 92 ? -22.801 -3.280 23.219 1.00 74.12 92 ILE A C 1
ATOM 688 O O . ILE A 1 92 ? -23.488 -2.697 24.052 1.00 74.12 92 ILE A O 1
ATOM 692 N N . SER A 1 93 ? -22.491 -2.710 22.050 1.00 77.94 93 SER A N 1
ATOM 693 C CA . SER A 1 93 ? -22.960 -1.360 21.703 1.00 77.94 93 SER A CA 1
ATOM 694 C C . SER A 1 93 ? -24.477 -1.282 21.524 1.00 77.94 93 SER A C 1
ATOM 696 O O . SER A 1 93 ? -25.063 -0.228 21.768 1.00 77.94 93 SER A O 1
ATOM 698 N N . ASN A 1 94 ? -25.130 -2.361 21.089 1.00 76.88 94 ASN A N 1
ATOM 699 C CA . ASN A 1 94 ? -26.588 -2.398 20.995 1.00 76.88 94 ASN A CA 1
ATOM 700 C C . ASN A 1 94 ? -27.233 -2.478 22.384 1.00 76.88 94 ASN A C 1
ATOM 702 O O . ASN A 1 94 ? -28.145 -1.696 22.651 1.00 76.88 94 ASN A O 1
ATOM 706 N N . ASP A 1 95 ? -26.710 -3.332 23.266 1.00 78.50 95 ASP A N 1
ATOM 707 C CA . ASP A 1 95 ? -27.185 -3.461 24.649 1.00 78.50 95 ASP A CA 1
ATOM 708 C C . ASP A 1 95 ? -27.012 -2.143 25.434 1.00 78.50 95 ASP A C 1
ATOM 710 O O . ASP A 1 95 ? -27.939 -1.688 26.109 1.00 78.50 95 ASP A O 1
ATOM 714 N N . ASP A 1 96 ? -25.864 -1.469 25.292 1.00 82.94 96 ASP A N 1
ATOM 715 C CA . ASP A 1 96 ? -25.606 -0.174 25.939 1.00 82.94 96 ASP A CA 1
ATOM 716 C C . ASP A 1 96 ? -26.547 0.929 25.419 1.00 82.94 96 ASP A C 1
ATOM 718 O O . ASP A 1 96 ? -27.038 1.757 26.192 1.00 82.94 96 ASP A O 1
ATOM 722 N N . ASN A 1 97 ? -26.842 0.943 24.115 1.00 82.75 97 ASN A N 1
ATOM 723 C CA . ASN A 1 97 ? -27.785 1.901 23.534 1.00 82.75 97 ASN A CA 1
ATOM 724 C C . ASN A 1 97 ? -29.225 1.649 24.002 1.00 82.75 97 ASN A C 1
ATOM 726 O O . ASN A 1 97 ? -29.968 2.604 24.232 1.00 82.75 97 ASN A O 1
ATOM 730 N N . GLU A 1 98 ? -29.633 0.389 24.150 1.00 83.12 98 GLU A N 1
ATOM 731 C CA . GLU A 1 98 ? -30.954 0.034 24.673 1.00 83.12 98 GLU A CA 1
ATOM 732 C C . GLU A 1 98 ? -31.097 0.472 26.137 1.00 83.12 98 GLU A C 1
ATOM 734 O O . GLU A 1 98 ? -32.049 1.180 26.474 1.00 83.12 98 GLU A O 1
ATOM 739 N N . ALA A 1 99 ? -30.091 0.196 26.972 1.00 82.81 99 ALA A N 1
ATOM 740 C CA . ALA A 1 99 ? -30.060 0.640 28.364 1.00 82.81 99 ALA A CA 1
ATOM 741 C C . ALA A 1 99 ? -30.106 2.175 28.501 1.00 82.81 99 ALA A C 1
ATOM 743 O O . ALA A 1 99 ? -30.811 2.712 29.359 1.00 82.81 99 ALA A O 1
ATOM 744 N N . MET A 1 100 ? -29.395 2.909 27.641 1.00 83.75 100 MET A N 1
ATOM 745 C CA . MET A 1 100 ? -29.411 4.378 27.653 1.00 83.75 100 MET A CA 1
ATOM 746 C C . MET A 1 100 ? -30.769 4.945 27.225 1.00 83.75 100 MET A C 1
ATOM 748 O O . MET A 1 100 ? -31.253 5.901 27.836 1.00 83.75 100 MET A O 1
ATOM 752 N N . ASN A 1 101 ? -31.424 4.327 26.240 1.00 84.31 101 ASN A N 1
ATOM 753 C CA . ASN A 1 101 ? -32.772 4.710 25.819 1.00 84.31 101 ASN A CA 1
ATOM 754 C C . ASN A 1 101 ? -33.814 4.455 26.921 1.00 84.31 101 ASN A C 1
ATOM 756 O O . ASN A 1 101 ? -34.715 5.274 27.113 1.00 84.31 101 ASN A O 1
ATOM 760 N N . GLU A 1 102 ? -33.691 3.359 27.675 1.00 82.25 102 GLU A N 1
ATOM 761 C CA . GLU A 1 102 ? -34.558 3.079 28.828 1.00 82.25 102 GLU A CA 1
ATOM 762 C C . GLU A 1 102 ? -34.381 4.111 29.951 1.00 82.25 102 GLU A C 1
ATOM 764 O O . GLU A 1 102 ? -35.367 4.574 30.532 1.00 82.25 102 GLU A O 1
ATOM 769 N N . ILE A 1 103 ? -33.142 4.529 30.226 1.00 78.38 103 ILE A N 1
ATOM 770 C CA . ILE A 1 103 ? -32.849 5.573 31.217 1.00 78.38 103 ILE A CA 1
ATOM 771 C C . ILE A 1 103 ? -33.419 6.927 30.768 1.00 78.38 103 ILE A C 1
ATOM 773 O O . ILE A 1 103 ? -34.056 7.615 31.570 1.00 78.38 103 ILE A O 1
ATOM 777 N N . GLU A 1 104 ? -33.249 7.310 29.499 1.00 78.88 104 GLU A N 1
ATOM 778 C CA . GLU A 1 104 ? -33.841 8.545 28.962 1.00 78.88 104 GLU A CA 1
ATOM 779 C C . GLU A 1 104 ? -35.374 8.523 29.005 1.00 78.88 104 GLU A C 1
ATOM 781 O O . GLU A 1 104 ? -35.994 9.541 29.320 1.00 78.88 104 GLU A O 1
ATOM 786 N N . ALA A 1 105 ? -35.993 7.373 28.737 1.00 83.31 105 ALA A N 1
ATOM 787 C CA . ALA A 1 105 ? -37.440 7.207 28.827 1.00 83.31 105 ALA A CA 1
ATOM 788 C C . ALA A 1 105 ? -37.962 7.289 30.271 1.00 83.31 105 ALA A C 1
ATOM 790 O O . ALA A 1 105 ? -39.071 7.771 30.480 1.00 83.31 105 ALA A O 1
ATOM 791 N N . ALA A 1 106 ? -37.180 6.854 31.263 1.00 76.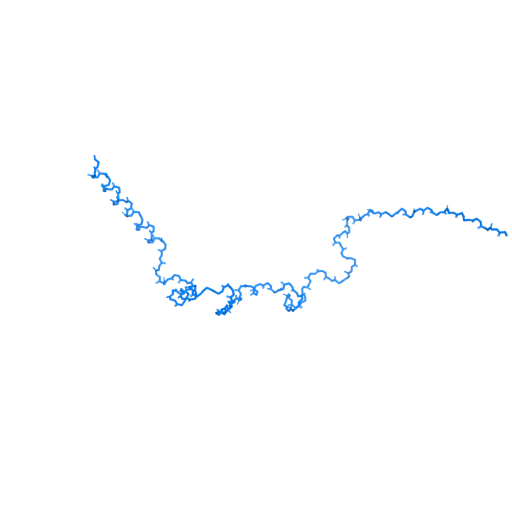94 106 ALA A N 1
ATOM 792 C CA . ALA A 1 106 ? -37.555 6.908 32.678 1.00 76.94 106 ALA A CA 1
ATOM 793 C C . ALA A 1 106 ? -37.377 8.299 33.319 1.00 76.94 106 ALA A C 1
ATOM 795 O O . ALA A 1 106 ? -37.997 8.590 34.343 1.00 76.94 106 ALA A O 1
ATOM 796 N N . ILE A 1 107 ? -36.520 9.150 32.745 1.00 83.88 107 ILE A N 1
ATOM 797 C CA . ILE A 1 107 ? -36.274 10.527 33.214 1.00 83.88 107 ILE A CA 1
ATOM 798 C C . ILE A 1 107 ? -37.299 11.523 32.634 1.00 83.88 107 ILE A C 1
ATOM 800 O O . ILE A 1 107 ? -37.458 12.623 33.170 1.00 83.88 107 ILE A O 1
ATOM 804 N N . LYS A 1 108 ? -37.988 11.151 31.553 1.00 55.66 108 LYS A N 1
ATOM 805 C CA . LYS A 1 108 ? -38.937 11.997 30.820 1.00 55.66 108 LYS A CA 1
ATOM 806 C C . LYS A 1 108 ? -40.372 11.855 31.322 1.00 55.66 108 LYS A C 1
ATOM 808 O O . LYS A 1 108 ? -41.068 12.897 31.329 1.00 55.66 108 LYS A O 1
#

Mean predicted aligned error: 20.1 Å

Organism: NCBI:txid44445

Solvent-accessible surface area (backbone atoms only — not comparable to full-atom values): 7418 Å² total; per-residue (Å²): 138,87,83,81,86,82,90,80,72,81,77,79,79,77,78,82,71,73,59,74,91,50,68,88,56,73,92,57,88,74,70,88,79,78,56,66,78,64,16,53,61,94,94,49,92,48,35,91,68,52,83,77,69,61,78,74,80,69,44,96,84,40,96,84,48,52,72,66,56,55,52,44,40,72,74,52,47,96,52,80,60,94,86,73,54,74,66,61,56,54,53,51,55,51,56,54,50,51,55,50,51,53,52,55,61,72,76,106

Radius of gyration: 35.64 Å; Cα contacts (8 Å, |Δi|>4): 20; chains: 1; bounding box: 78×53×92 Å

pLDDT: mean 72.25, std 10.23, range [41.5, 85.19]

Foldseek 3Di:
DDDDDDPDDDDPPPPPPDPPVCPPPDPDPPDDDPQDVQQDDPPGPHHPPPVVVPPPPDDPPHPPDDPVVVVCCVVQNPDHPPPDDPVVVVVVVVVVVVVVVVVVVVVD